Protein AF-A0A7C6GA20-F1 (afdb_monomer)

Mean predicted aligned error: 4.78 Å

Secondary structure (DSSP, 8-state):
---S-S----------SPPPEEE-SSSS-EEEE--SS----

Radius of gyration: 16.14 Å; Cα contacts (8 Å, |Δi|>4): 32; chains: 1; bounding box: 29×16×46 Å

Structure (mmCIF, N/CA/C/O backbone):
data_AF-A0A7C6GA20-F1
#
_entry.id   AF-A0A7C6GA20-F1
#
loop_
_atom_site.group_PDB
_atom_site.id
_atom_site.type_symbol
_atom_site.label_atom_id
_atom_site.label_alt_id
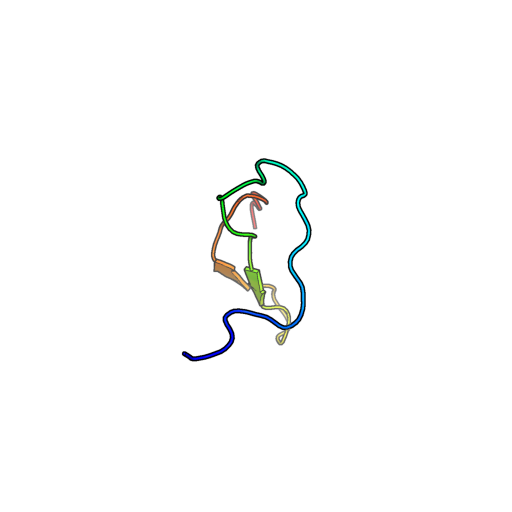_atom_site.label_comp_id
_atom_site.label_asym_id
_atom_site.label_entity_id
_atom_site.label_seq_id
_atom_site.pdbx_PDB_ins_code
_atom_site.Cartn_x
_atom_site.Cartn_y
_atom_site.Cartn_z
_atom_site.occupancy
_atom_site.B_iso_or_equiv
_atom_site.auth_seq_id
_atom_site.auth_comp_id
_atom_site.auth_asym_id
_atom_site.auth_atom_id
_atom_site.pdbx_PDB_model_num
ATOM 1 N N . TRP A 1 1 ? -4.130 -13.379 -27.107 1.00 54.19 1 TRP A N 1
ATOM 2 C CA . TRP A 1 1 ? -3.111 -12.694 -26.301 1.00 54.19 1 TRP A CA 1
ATOM 3 C C . TRP A 1 1 ? -3.827 -11.612 -25.528 1.00 54.19 1 TRP A C 1
ATOM 5 O O . TRP A 1 1 ? -4.249 -10.640 -26.138 1.00 54.19 1 TRP A O 1
ATOM 15 N N . GLU A 1 2 ? -4.092 -11.850 -24.245 1.00 61.78 2 GLU A N 1
ATOM 16 C CA . GLU A 1 2 ? -4.628 -10.812 -23.360 1.00 61.78 2 GLU A CA 1
ATOM 17 C C . GLU A 1 2 ? -3.505 -9.825 -23.032 1.00 61.78 2 GLU A C 1
ATOM 19 O O . GLU A 1 2 ? -2.363 -10.228 -22.794 1.00 61.78 2 GLU A O 1
ATOM 24 N N . SER A 1 3 ? -3.805 -8.531 -23.099 1.00 76.56 3 SER A N 1
ATOM 25 C CA . SER A 1 3 ? -2.861 -7.464 -22.782 1.00 76.56 3 SER A CA 1
ATOM 26 C C . SER A 1 3 ? -2.579 -7.464 -21.279 1.00 76.56 3 SER A C 1
ATOM 28 O O . SER A 1 3 ? -3.464 -7.169 -20.484 1.00 76.56 3 SER A O 1
ATOM 30 N N . PHE A 1 4 ? -1.345 -7.799 -20.899 1.00 83.81 4 PHE A N 1
ATOM 31 C CA . PHE A 1 4 ? -0.866 -7.833 -19.512 1.00 83.81 4 PHE A CA 1
ATOM 32 C C . PHE A 1 4 ? -1.040 -6.492 -18.769 1.00 83.81 4 PHE A C 1
ATOM 34 O O . PHE A 1 4 ? -1.399 -6.492 -17.595 1.00 83.81 4 PHE A O 1
ATOM 41 N N . ALA A 1 5 ? -0.793 -5.365 -19.443 1.00 87.94 5 ALA A N 1
ATOM 42 C CA . ALA A 1 5 ? -0.979 -4.007 -18.929 1.00 87.94 5 ALA A CA 1
ATOM 43 C C . ALA A 1 5 ? -0.957 -2.996 -20.090 1.00 87.94 5 ALA A C 1
ATOM 45 O O . ALA A 1 5 ? -0.409 -3.297 -21.152 1.00 87.94 5 ALA A O 1
ATOM 46 N N . ASP A 1 6 ? -1.486 -1.790 -19.868 1.00 94.38 6 ASP A N 1
ATOM 47 C CA . ASP A 1 6 ? -1.419 -0.684 -20.838 1.00 94.38 6 ASP A CA 1
ATOM 48 C C . ASP A 1 6 ? -0.015 -0.050 -20.926 1.00 94.38 6 ASP A C 1
ATOM 50 O O . ASP A 1 6 ? 0.390 0.443 -21.978 1.00 94.38 6 ASP A O 1
ATOM 54 N N . LEU A 1 7 ? 0.744 -0.062 -19.822 1.00 92.62 7 LEU A N 1
ATOM 55 C CA . LEU A 1 7 ? 2.110 0.460 -19.725 1.00 92.62 7 LEU A CA 1
ATOM 56 C C . LEU A 1 7 ? 2.874 -0.244 -18.595 1.00 92.62 7 LEU A C 1
ATOM 58 O O . LEU A 1 7 ? 2.303 -0.568 -17.556 1.00 92.62 7 LEU A O 1
ATOM 62 N N . VAL A 1 8 ? 4.184 -0.424 -18.778 1.00 91.81 8 VAL A N 1
ATOM 63 C CA . VAL A 1 8 ? 5.101 -0.976 -17.771 1.00 91.81 8 VAL A CA 1
ATOM 64 C C . VAL A 1 8 ? 6.258 -0.006 -17.566 1.00 91.81 8 VAL A C 1
ATOM 66 O O . VAL A 1 8 ? 6.840 0.471 -18.538 1.00 91.81 8 VAL A O 1
ATOM 69 N N . ILE A 1 9 ? 6.598 0.274 -16.307 1.00 93.56 9 ILE A N 1
ATOM 70 C CA . ILE A 1 9 ? 7.732 1.126 -15.932 1.00 93.56 9 ILE A CA 1
ATOM 71 C C . ILE A 1 9 ? 8.848 0.236 -15.377 1.00 93.56 9 ILE A C 1
ATOM 73 O O . ILE A 1 9 ? 8.616 -0.517 -14.432 1.00 93.56 9 ILE A O 1
ATOM 77 N N . ASP A 1 10 ? 10.057 0.346 -15.933 1.00 95.44 10 ASP A N 1
ATOM 78 C CA . ASP A 1 10 ? 11.255 -0.279 -15.362 1.00 95.44 10 ASP A CA 1
ATOM 79 C C . ASP A 1 10 ? 11.795 0.583 -14.210 1.00 95.44 10 ASP A C 1
ATOM 81 O O . ASP A 1 10 ? 12.437 1.613 -14.420 1.00 95.44 10 ASP A O 1
ATOM 85 N N . GLY A 1 11 ? 11.461 0.181 -12.983 1.00 95.69 11 GLY A N 1
ATOM 86 C CA . GLY A 1 11 ? 11.899 0.827 -11.744 1.00 95.69 11 GLY A CA 1
ATOM 87 C C . GLY A 1 11 ? 12.997 0.066 -10.995 1.00 95.69 11 GLY A C 1
ATOM 88 O O . GLY A 1 11 ? 13.267 0.394 -9.840 1.00 95.69 11 GLY A O 1
ATOM 89 N N . GLY A 1 12 ? 13.600 -0.965 -11.600 1.00 97.12 12 GLY A N 1
ATOM 90 C CA . GLY A 1 12 ? 14.476 -1.904 -10.894 1.00 97.12 12 GLY A CA 1
ATOM 91 C C . GLY A 1 12 ? 13.746 -2.761 -9.844 1.00 97.12 12 GLY A C 1
ATOM 92 O O . GLY A 1 12 ? 12.518 -2.858 -9.818 1.00 97.12 12 GLY A O 1
ATOM 93 N N . THR A 1 13 ? 14.505 -3.425 -8.966 1.00 96.00 13 THR A N 1
ATOM 94 C CA . THR A 1 13 ? 13.945 -4.345 -7.960 1.00 96.00 13 THR A CA 1
ATOM 95 C C . THR A 1 13 ? 13.292 -3.591 -6.797 1.00 96.00 13 THR A C 1
ATOM 97 O O . THR A 1 13 ? 13.975 -2.944 -6.004 1.00 96.00 13 THR A O 1
ATOM 100 N N . GLY A 1 14 ? 11.971 -3.725 -6.659 1.00 94.31 14 GLY A N 1
ATOM 101 C CA . GLY A 1 14 ? 11.205 -3.220 -5.516 1.00 94.31 14 GLY A CA 1
ATOM 102 C C . GLY A 1 14 ? 11.188 -4.167 -4.309 1.00 94.31 14 GLY A C 1
ATOM 103 O O . GLY A 1 14 ? 11.644 -5.309 -4.368 1.00 94.31 14 GLY A O 1
ATOM 104 N N 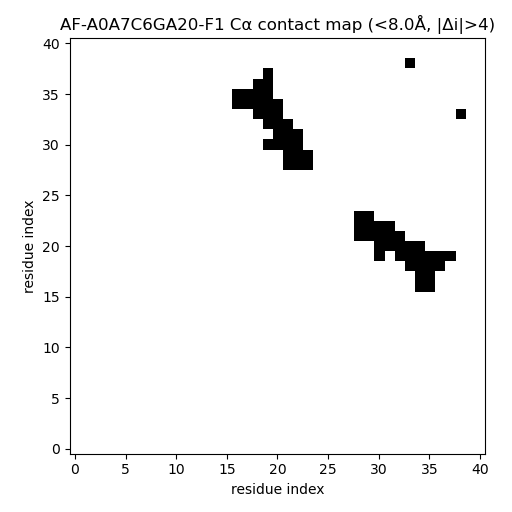. GLY A 1 15 ? 10.623 -3.701 -3.192 1.00 95.38 15 GLY A N 1
ATOM 105 C CA . GLY A 1 15 ? 10.346 -4.562 -2.040 1.00 95.38 15 GLY A CA 1
ATOM 106 C C . GLY A 1 15 ? 9.168 -5.502 -2.314 1.00 95.38 15 GLY A C 1
ATOM 107 O O . GLY A 1 15 ? 8.140 -5.054 -2.809 1.00 95.38 15 GLY A O 1
ATOM 108 N N . ILE A 1 16 ? 9.317 -6.785 -1.966 1.00 95.44 16 ILE A N 1
ATOM 109 C CA . ILE A 1 16 ? 8.268 -7.812 -2.140 1.00 95.44 16 ILE A CA 1
ATOM 110 C C . ILE A 1 16 ? 7.446 -8.069 -0.872 1.00 95.44 16 ILE A C 1
ATOM 11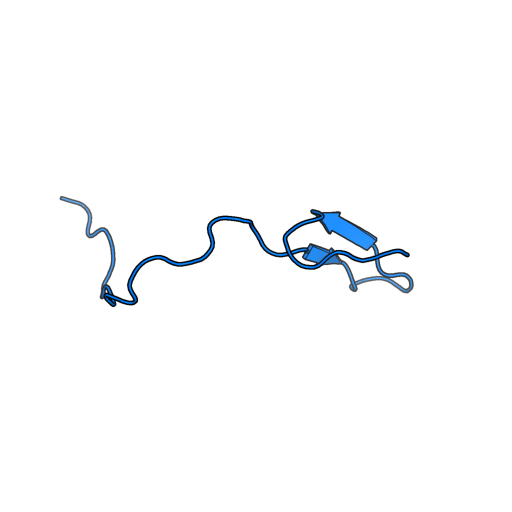2 O O . ILE A 1 16 ? 6.433 -8.764 -0.917 1.00 95.44 16 ILE A O 1
ATOM 116 N N . GLU A 1 17 ? 7.885 -7.531 0.266 1.00 97.12 17 GLU A N 1
ATOM 117 C CA . GLU A 1 17 ? 7.119 -7.608 1.504 1.00 97.12 17 GLU A CA 1
ATOM 118 C C . GLU A 1 17 ? 5.883 -6.701 1.395 1.00 97.12 17 GLU A C 1
ATOM 120 O O . GLU A 1 17 ? 6.027 -5.513 1.081 1.00 97.12 17 GLU A O 1
ATOM 125 N N . PRO A 1 18 ? 4.670 -7.225 1.641 1.00 97.06 18 PRO A N 1
ATOM 126 C CA . PRO A 1 18 ? 3.456 -6.440 1.515 1.00 97.06 18 PRO A CA 1
ATOM 127 C C . PRO A 1 18 ? 3.381 -5.344 2.579 1.00 97.06 18 PRO A C 1
ATOM 129 O O . PRO A 1 18 ? 3.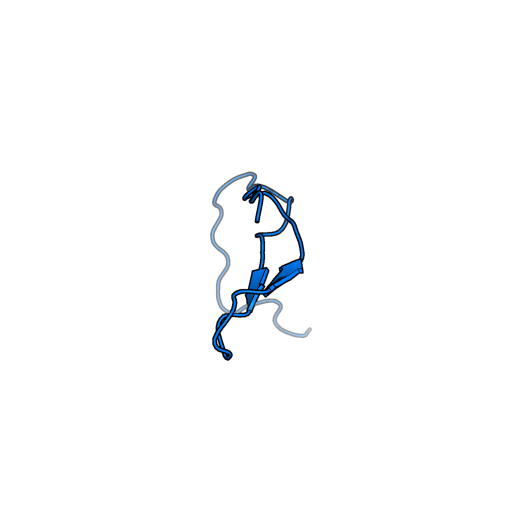952 -5.436 3.667 1.00 97.06 18 PRO A O 1
ATOM 132 N N . SER A 1 19 ? 2.591 -4.316 2.289 1.00 97.69 19 SER A N 1
ATOM 133 C CA . SER A 1 19 ? 2.257 -3.286 3.268 1.00 97.69 19 SER A CA 1
ATOM 134 C C . SER A 1 19 ? 1.405 -3.842 4.408 1.00 97.69 19 SER A C 1
ATOM 136 O O . SER A 1 19 ? 0.568 -4.737 4.208 1.00 97.69 19 SER A O 1
ATOM 138 N N . THR A 1 20 ? 1.569 -3.235 5.579 1.00 98.12 20 THR A N 1
ATOM 139 C CA . THR A 1 20 ? 0.625 -3.360 6.692 1.00 98.12 20 THR A CA 1
ATOM 140 C C . THR A 1 20 ? -0.705 -2.737 6.295 1.00 98.12 20 THR A C 1
ATOM 142 O O . THR A 1 20 ? -0.729 -1.659 5.702 1.00 98.12 20 THR A O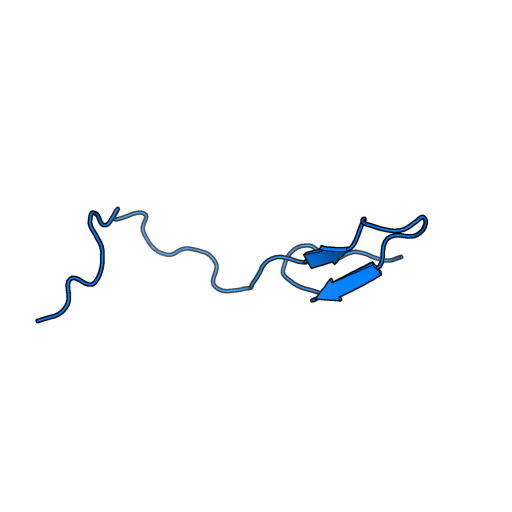 1
ATOM 145 N N . VAL A 1 21 ? -1.800 -3.429 6.597 1.00 98.06 21 VAL A N 1
ATOM 146 C CA . VAL A 1 21 ? -3.158 -2.939 6.367 1.00 98.06 21 VAL A CA 1
ATOM 147 C C . VAL A 1 21 ? -3.830 -2.780 7.719 1.00 98.06 21 VAL A C 1
ATOM 149 O O . VAL A 1 21 ? -3.906 -3.738 8.493 1.00 98.06 21 VAL A O 1
ATOM 152 N N . VAL A 1 22 ? -4.290 -1.562 7.983 1.00 98.00 22 VAL A N 1
ATOM 153 C CA . VAL A 1 22 ? -5.020 -1.192 9.192 1.00 98.00 22 VAL A CA 1
ATOM 154 C C . VAL A 1 22 ? -6.420 -0.793 8.764 1.00 98.00 22 VAL A C 1
ATOM 156 O O . VAL A 1 22 ? -6.577 0.052 7.882 1.00 98.00 22 VAL A O 1
ATOM 159 N N . ASP A 1 23 ? -7.413 -1.439 9.356 1.00 98.00 23 ASP A N 1
ATOM 160 C CA . ASP A 1 23 ? -8.798 -1.026 9.241 1.00 98.00 23 ASP A CA 1
ATOM 161 C C . ASP A 1 23 ? -9.067 0.094 10.248 1.00 98.00 23 ASP A C 1
ATOM 163 O O . ASP A 1 23 ? -8.807 -0.060 11.442 1.00 98.00 23 ASP A O 1
ATOM 167 N N . CYS A 1 24 ? -9.547 1.226 9.740 1.00 97.44 24 CYS A N 1
ATOM 168 C CA . CYS A 1 24 ? -9.882 2.419 10.510 1.00 97.44 24 CYS A CA 1
ATOM 169 C C . CYS A 1 24 ? -11.352 2.822 10.301 1.00 97.44 24 CYS A C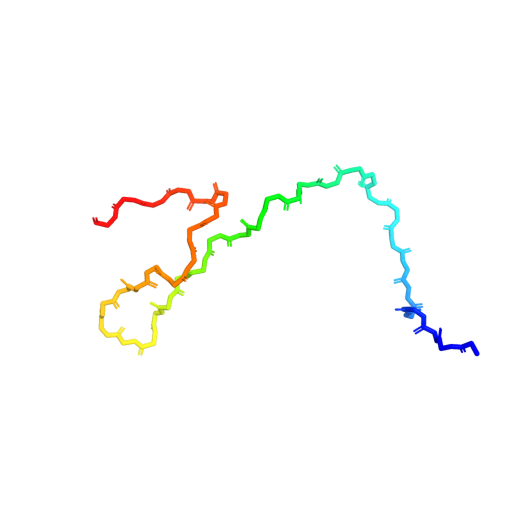 1
ATOM 171 O O . CYS A 1 24 ? -11.675 4.003 10.424 1.00 97.44 24 CYS A O 1
ATOM 173 N N . SER A 1 25 ? -12.230 1.899 9.884 1.00 97.69 25 SER A N 1
ATOM 174 C CA . SER A 1 25 ? -13.645 2.217 9.656 1.00 97.69 25 SER A CA 1
ATOM 175 C C . SER A 1 25 ? -14.452 2.388 10.945 1.00 97.69 25 SER A C 1
ATOM 177 O O . SER A 1 25 ? -15.472 3.075 10.922 1.00 97.69 25 SER A O 1
ATOM 179 N N . ASP A 1 26 ? -14.004 1.775 12.043 1.00 96.81 26 ASP A N 1
ATOM 180 C CA . ASP A 1 26 ? -14.620 1.849 13.371 1.00 96.81 26 ASP A CA 1
ATOM 181 C C . ASP A 1 26 ? -13.808 2.742 14.331 1.00 96.81 26 ASP A C 1
ATOM 183 O O . ASP A 1 26 ? -12.816 3.364 13.954 1.00 96.81 26 ASP A O 1
ATOM 187 N N . ASN A 1 27 ? -14.239 2.824 15.595 1.00 96.62 27 ASN A N 1
ATOM 188 C CA . ASN A 1 27 ? -13.609 3.685 16.604 1.00 96.62 27 ASN A CA 1
ATOM 189 C C . ASN A 1 27 ? -12.175 3.276 16.972 1.00 96.62 27 ASN A C 1
ATOM 191 O O . ASN A 1 27 ? -11.390 4.143 17.346 1.00 96.62 27 ASN A O 1
ATOM 195 N N . GLU A 1 28 ? -11.846 1.985 16.897 1.00 96.25 28 GLU A N 1
ATOM 196 C CA . GLU A 1 28 ? -10.522 1.468 17.251 1.00 96.25 28 GLU A CA 1
ATOM 197 C C . GLU A 1 28 ? -9.846 0.863 16.015 1.00 96.25 28 GLU A C 1
ATOM 199 O O . GLU A 1 28 ? -10.472 0.059 15.318 1.00 96.25 28 GLU A O 1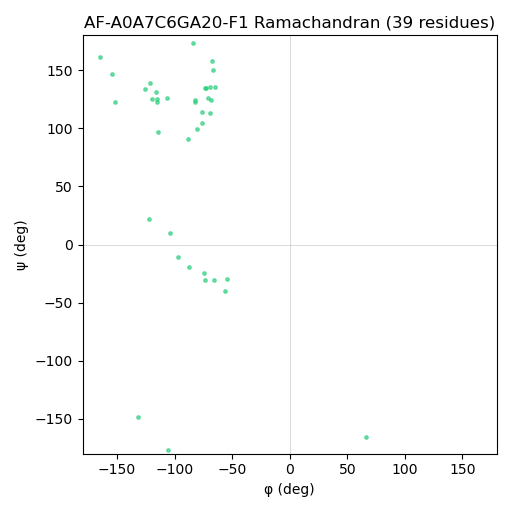
ATOM 204 N N . PRO A 1 29 ? -8.581 1.216 15.730 1.00 95.94 29 PRO A N 1
ATOM 205 C CA . PRO A 1 29 ? -7.868 0.684 14.581 1.00 95.94 29 PRO A CA 1
ATOM 206 C C . PRO A 1 29 ? -7.552 -0.803 14.763 1.00 95.94 29 PRO A C 1
ATOM 208 O O . PRO A 1 29 ? -7.046 -1.229 15.803 1.00 95.94 29 PRO A O 1
ATOM 211 N N . VAL A 1 30 ? -7.775 -1.594 13.714 1.00 97.19 30 VAL A N 1
ATOM 212 C CA . VAL A 1 30 ? -7.523 -3.040 13.725 1.00 97.19 30 VAL A CA 1
ATOM 213 C C . VAL A 1 30 ? -6.493 -3.405 12.664 1.00 97.19 30 VAL A C 1
ATOM 215 O O . VAL A 1 30 ? -6.663 -3.122 11.479 1.00 97.19 30 VAL A O 1
ATOM 218 N N . ILE A 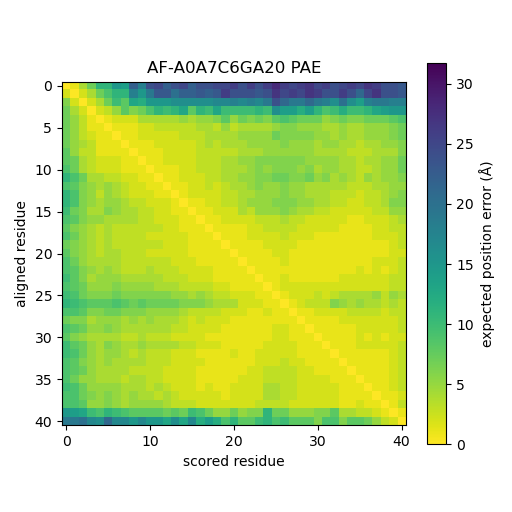1 31 ? -5.415 -4.086 13.060 1.00 97.62 31 ILE A N 1
ATOM 219 C CA . ILE A 1 31 ? -4.446 -4.631 12.100 1.00 97.62 31 ILE A CA 1
ATOM 220 C C . ILE A 1 31 ? -5.046 -5.889 11.468 1.00 97.62 31 ILE A C 1
ATOM 222 O O . ILE A 1 31 ? -5.058 -6.955 12.081 1.00 97.62 31 ILE A O 1
ATOM 226 N N . ILE A 1 32 ? -5.503 -5.781 10.219 1.00 97.44 32 ILE A N 1
ATO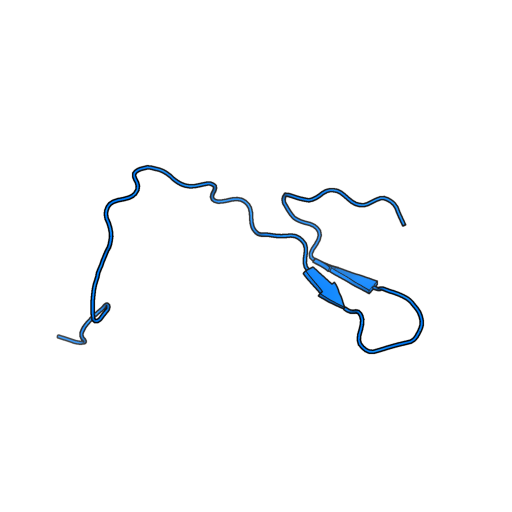M 227 C CA . ILE A 1 32 ? -6.018 -6.931 9.456 1.00 97.44 32 ILE A CA 1
ATOM 228 C C . ILE A 1 32 ? -4.903 -7.676 8.707 1.00 97.44 32 ILE A C 1
ATOM 230 O O . ILE A 1 32 ? -5.062 -8.840 8.343 1.00 97.44 32 ILE A O 1
ATOM 234 N N . ARG A 1 33 ? -3.751 -7.023 8.489 1.00 97.81 33 ARG A N 1
ATOM 235 C CA . ARG A 1 33 ? -2.518 -7.661 8.004 1.00 97.81 33 ARG A CA 1
ATOM 236 C C . ARG A 1 33 ? -1.285 -6.914 8.500 1.00 97.81 33 ARG A C 1
ATOM 238 O O . ARG A 1 33 ? -1.103 -5.750 8.152 1.00 97.81 33 ARG A O 1
ATOM 245 N N . GLN A 1 34 ? -0.395 -7.607 9.208 1.00 97.81 34 GLN A N 1
ATOM 246 C CA . GLN A 1 34 ? 0.935 -7.098 9.545 1.00 97.81 34 GLN A CA 1
ATOM 247 C C . GLN A 1 34 ? 1.893 -7.317 8.366 1.00 97.81 34 GLN A C 1
ATOM 249 O O . GLN A 1 34 ? 2.052 -8.442 7.895 1.00 97.81 34 GLN A O 1
ATOM 254 N N . GLY A 1 35 ? 2.503 -6.243 7.871 1.00 97.12 35 GLY A N 1
ATOM 255 C CA . GLY A 1 35 ? 3.513 -6.278 6.813 1.00 97.12 35 GLY A CA 1
ATOM 256 C C . GLY A 1 35 ? 4.735 -5.449 7.194 1.00 97.12 35 GLY A C 1
ATOM 257 O O . GLY A 1 35 ? 5.021 -5.279 8.382 1.00 97.12 35 GLY A O 1
ATOM 258 N N . LYS A 1 36 ? 5.394 -4.859 6.189 1.00 97.12 36 LYS A N 1
ATOM 259 C CA . LYS A 1 36 ? 6.661 -4.122 6.347 1.00 97.12 36 LYS A CA 1
ATOM 260 C C . LYS A 1 36 ? 6.623 -3.002 7.398 1.00 97.12 36 LYS A C 1
ATOM 262 O O . LYS A 1 36 ? 7.644 -2.670 7.996 1.00 97.12 36 LYS A O 1
ATOM 267 N N . GLY A 1 37 ? 5.460 -2.384 7.611 1.00 96.69 37 GLY A N 1
ATOM 268 C CA . GLY A 1 37 ? 5.268 -1.352 8.632 1.00 96.69 37 GLY A CA 1
ATOM 269 C C . GLY A 1 37 ? 4.871 -1.970 9.970 1.00 96.69 37 GLY A C 1
ATOM 270 O O . GLY A 1 37 ? 3.680 -2.163 10.211 1.00 96.69 37 GLY A O 1
ATOM 271 N N . VAL A 1 38 ? 5.843 -2.298 10.823 1.00 96.88 38 VAL A N 1
ATOM 272 C CA . VAL A 1 38 ? 5.587 -2.906 12.143 1.00 96.88 38 VAL A CA 1
ATOM 273 C C . VAL A 1 38 ? 4.899 -1.913 13.081 1.00 96.88 38 VAL A C 1
ATOM 275 O O . VAL A 1 38 ? 5.422 -0.825 13.314 1.00 96.88 38 VAL A O 1
ATOM 278 N N . LEU A 1 39 ? 3.737 -2.298 13.619 1.00 96.12 39 LEU A N 1
ATOM 279 C CA . LEU A 1 39 ? 2.972 -1.532 14.604 1.00 96.12 39 LEU A CA 1
ATOM 280 C C . LEU A 1 39 ? 2.793 -2.372 15.872 1.00 96.12 39 LEU A C 1
ATOM 282 O O . LEU A 1 39 ? 2.516 -3.565 15.788 1.00 96.12 39 LEU A O 1
ATOM 286 N N . ASN A 1 40 ? 2.928 -1.731 17.031 1.00 86.56 40 ASN A N 1
ATOM 287 C CA . ASN A 1 40 ? 2.625 -2.322 18.332 1.00 86.56 40 ASN A CA 1
ATOM 288 C C . ASN A 1 40 ? 1.426 -1.552 18.900 1.00 86.56 40 ASN A C 1
ATOM 290 O O . ASN A 1 40 ? 1.614 -0.441 19.400 1.00 86.56 40 ASN A O 1
ATOM 294 N N . LEU A 1 41 ? 0.220 -2.094 18.712 1.00 74.62 41 LEU A N 1
ATOM 295 C CA . LEU A 1 41 ? -1.015 -1.597 19.330 1.00 74.62 41 LEU A CA 1
ATOM 296 C C . LEU A 1 41 ? -1.112 -2.064 20.786 1.00 74.62 41 LEU A C 1
ATOM 298 O O . LEU A 1 41 ? -0.688 -3.212 21.056 1.00 74.62 41 LEU A O 1
#

Solvent-accessible surface area (backbone atoms only — not comparable to full-atom values): 3090 Å² total; per-residue (Å²): 133,83,79,91,62,98,75,86,81,92,79,75,91,76,84,84,69,52,73,45,40,68,47,66,90,59,97,65,76,41,79,81,37,90,33,73,61,82,78,88,130

Foldseek 3Di:
DDDPDPDDDCPDDDDPWDDFDWDPPDPDIDGPDDTPDDDDD

Sequence (41 aa):
WESFADLVIDGGTGGIEPSTVVDCSDNEPVIIRQGKGVLNL

pLDDT: mean 92.78, std 9.52, range [54.19, 98.12]